Protein AF-A0A1B6IM74-F1 (afdb_monomer_lite)

pLDDT: mean 84.09, std 13.66, range [43.88, 95.12]

Sequence (136 aa):
SSKEMDSFREQLNSRSTEYVEEILSPYFGGVMQFVKEGESLVEKGQGDQLKKQESKSLALVQSFSSTWKKSLETLQEEVLKSFPSLVTGSTLLQLALTQLVQYYNRFSKLLTPNAKAQLTNIHHIMVEIKKYKTNF

Structure (mmCIF, N/CA/C/O backbone):
data_AF-A0A1B6IM74-F1
#
_entry.id   AF-A0A1B6IM74-F1
#
loop_
_atom_site.group_PDB
_atom_site.id
_atom_site.type_symbol
_atom_site.label_atom_id
_atom_site.label_alt_id
_atom_site.label_comp_id
_atom_site.label_asym_id
_atom_site.label_entity_id
_atom_site.label_seq_id
_atom_site.pdbx_PDB_ins_code
_atom_site.Cartn_x
_atom_site.Cartn_y
_atom_site.Cartn_z
_atom_site.occupancy
_atom_site.B_iso_or_equiv
_atom_site.auth_seq_id
_atom_site.auth_comp_id
_atom_site.auth_asym_id
_atom_site.auth_atom_id
_atom_site.pdbx_PDB_model_num
ATOM 1 N N . SER A 1 1 ? 10.186 28.676 -23.977 1.00 44.28 1 SER A N 1
ATOM 2 C CA . SER A 1 1 ? 9.954 27.221 -24.021 1.00 44.28 1 SER A CA 1
ATOM 3 C C . SER A 1 1 ? 9.760 26.542 -22.660 1.00 44.28 1 SER A C 1
ATOM 5 O O . SER A 1 1 ? 9.941 25.337 -22.597 1.0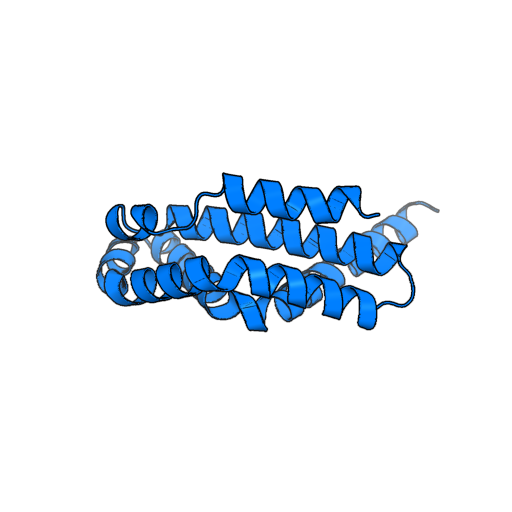0 44.28 1 SER A O 1
ATOM 7 N N . SER A 1 2 ? 9.350 27.238 -21.583 1.00 53.41 2 SER A N 1
ATOM 8 C CA . SER A 1 2 ? 9.176 26.590 -20.259 1.00 53.41 2 SER A CA 1
ATOM 9 C C . SER A 1 2 ? 7.722 26.205 -19.943 1.00 53.41 2 SER A C 1
ATOM 11 O O . SER A 1 2 ? 7.477 25.086 -19.522 1.00 53.41 2 SER A O 1
ATOM 13 N N . LYS A 1 3 ? 6.735 27.057 -20.264 1.00 51.06 3 LYS A N 1
ATOM 14 C CA . LYS A 1 3 ? 5.315 26.809 -19.926 1.00 51.06 3 LYS A CA 1
ATOM 15 C C . LYS A 1 3 ? 4.696 25.582 -20.607 1.00 51.06 3 LYS A C 1
ATOM 17 O O . LYS A 1 3 ? 3.918 24.875 -19.982 1.00 51.06 3 LYS A O 1
ATOM 22 N N . GLU A 1 4 ? 5.041 25.314 -21.866 1.00 46.69 4 GLU A N 1
ATOM 23 C CA . GLU A 1 4 ? 4.550 24.118 -22.567 1.00 46.69 4 GLU A CA 1
ATOM 24 C C . GLU A 1 4 ? 5.170 22.840 -22.003 1.00 46.69 4 GLU A C 1
ATOM 26 O O . GLU A 1 4 ? 4.486 21.830 -21.900 1.00 46.69 4 GLU A O 1
ATOM 31 N N . MET A 1 5 ? 6.434 22.895 -21.572 1.00 47.38 5 MET A N 1
ATOM 32 C CA . MET A 1 5 ? 7.131 21.756 -20.980 1.00 47.38 5 MET A CA 1
ATOM 33 C C . MET A 1 5 ? 6.621 21.459 -19.565 1.00 47.38 5 MET A C 1
ATOM 35 O O . MET A 1 5 ? 6.460 20.293 -19.221 1.00 47.38 5 MET A O 1
ATOM 39 N N . ASP A 1 6 ? 6.295 22.484 -18.776 1.00 51.03 6 ASP A N 1
ATOM 40 C CA . ASP A 1 6 ? 5.657 22.326 -17.463 1.00 51.03 6 ASP A CA 1
ATOM 41 C C . ASP A 1 6 ? 4.221 21.795 -17.589 1.00 51.03 6 ASP A C 1
ATOM 43 O O . ASP A 1 6 ? 3.878 20.824 -16.921 1.00 51.03 6 ASP A O 1
ATOM 47 N N . SER A 1 7 ? 3.428 22.306 -18.540 1.00 50.31 7 SER A N 1
ATOM 48 C CA . SER A 1 7 ? 2.096 21.758 -18.841 1.00 50.31 7 SER A CA 1
ATOM 49 C C . SER A 1 7 ? 2.161 20.310 -19.339 1.00 50.31 7 SER A C 1
ATOM 51 O O . SER A 1 7 ? 1.293 19.510 -18.993 1.00 50.31 7 SER A O 1
ATOM 53 N N . PHE A 1 8 ? 3.173 19.947 -20.137 1.00 50.53 8 PHE A N 1
ATOM 54 C CA . PHE A 1 8 ? 3.389 18.562 -20.565 1.00 50.53 8 PHE A CA 1
ATOM 55 C C . PHE A 1 8 ? 3.763 17.676 -19.379 1.00 50.53 8 PHE A C 1
ATOM 57 O O . PHE A 1 8 ? 3.260 16.565 -19.259 1.00 50.53 8 PHE A O 1
ATOM 64 N N . ARG A 1 9 ? 4.618 18.164 -18.473 1.00 52.09 9 ARG A N 1
ATOM 65 C CA . ARG A 1 9 ? 5.021 17.442 -17.258 1.00 52.09 9 ARG A CA 1
ATOM 66 C C . ARG A 1 9 ? 3.860 17.268 -16.287 1.00 52.09 9 ARG A C 1
ATOM 68 O O . ARG A 1 9 ? 3.735 16.194 -15.716 1.00 52.09 9 ARG A O 1
ATOM 75 N N . GLU A 1 10 ? 2.998 18.267 -16.129 1.00 56.81 10 GLU A N 1
ATOM 76 C CA . GLU A 1 10 ? 1.784 18.171 -15.311 1.00 56.81 10 GLU A CA 1
ATOM 77 C C . GLU A 1 10 ? 0.755 17.216 -15.920 1.00 56.81 10 GLU A C 1
ATOM 79 O O . GLU A 1 10 ? 0.229 16.360 -15.212 1.00 56.81 10 GLU A O 1
ATOM 84 N N . GLN A 1 11 ? 0.518 17.279 -17.234 1.00 54.84 11 GLN A N 1
ATOM 85 C CA . GLN A 1 11 ? -0.374 16.334 -17.916 1.00 54.84 11 GLN A CA 1
ATOM 86 C C . GLN A 1 11 ? 0.172 14.901 -17.879 1.00 54.84 11 GLN A C 1
ATOM 88 O O . GLN A 1 11 ? -0.590 13.957 -17.659 1.00 54.84 11 GLN A O 1
ATOM 93 N N . LEU A 1 12 ? 1.488 14.730 -18.035 1.00 57.09 12 LEU A N 1
ATOM 94 C CA . LEU A 1 12 ? 2.155 13.442 -17.866 1.00 57.09 12 LEU A CA 1
ATOM 95 C C . LEU A 1 12 ? 2.077 12.963 -16.414 1.00 57.09 12 LEU A C 1
ATOM 97 O O . LEU A 1 12 ? 1.786 11.792 -16.207 1.00 57.09 12 LEU A O 1
ATOM 101 N N . ASN A 1 13 ? 2.257 13.828 -15.413 1.00 57.91 13 ASN A N 1
ATOM 102 C CA . ASN A 1 13 ? 2.136 13.468 -13.994 1.00 57.91 13 ASN A CA 1
ATOM 103 C C . ASN A 1 13 ? 0.704 13.095 -13.598 1.00 57.91 13 ASN A C 1
ATOM 105 O O . ASN A 1 13 ? 0.509 12.135 -12.854 1.00 57.91 13 ASN A O 1
ATOM 109 N N . SER A 1 14 ? -0.299 13.817 -14.102 1.00 59.16 14 SER A N 1
ATOM 110 C CA . SER A 1 14 ? -1.708 13.519 -13.833 1.00 59.16 14 SER A CA 1
ATOM 111 C C . SER A 1 14 ? -2.103 12.174 -14.442 1.00 59.16 14 SER A C 1
ATOM 113 O O . SER A 1 14 ? -2.641 11.331 -13.728 1.00 59.16 14 SER A O 1
ATOM 115 N N . ARG A 1 15 ? -1.745 11.920 -15.711 1.00 61.28 15 ARG A N 1
ATOM 116 C CA . ARG A 1 15 ? -1.947 10.602 -16.341 1.00 61.28 15 ARG A CA 1
ATOM 117 C C . ARG A 1 15 ? -1.132 9.502 -15.664 1.00 61.28 15 ARG A C 1
ATOM 119 O O . ARG A 1 15 ? -1.611 8.383 -15.533 1.00 61.28 15 ARG A O 1
ATOM 126 N N . SER A 1 16 ? 0.082 9.815 -15.211 1.00 69.12 16 SER A N 1
ATOM 127 C CA . SER A 1 16 ? 0.927 8.857 -14.490 1.00 69.12 16 SER A CA 1
ATOM 128 C C . SER A 1 16 ? 0.326 8.492 -13.140 1.00 69.12 16 SER A C 1
ATOM 130 O O . SER A 1 16 ? 0.443 7.346 -12.742 1.00 69.12 16 SER A O 1
ATOM 132 N N . THR A 1 17 ? -0.344 9.417 -12.449 1.00 72.94 17 THR A N 1
ATOM 133 C CA . THR A 1 17 ? -0.994 9.131 -11.160 1.00 72.94 17 THR A CA 1
ATOM 134 C C . THR A 1 17 ? -2.174 8.175 -11.321 1.00 72.94 17 THR A C 1
ATOM 136 O O . THR A 1 17 ? -2.245 7.186 -10.597 1.00 72.94 17 THR A O 1
ATOM 139 N N . GLU A 1 18 ? -3.061 8.418 -12.291 1.00 80.12 18 GLU A N 1
ATOM 140 C CA . GLU A 1 18 ? -4.166 7.493 -12.596 1.00 80.12 18 GLU A CA 1
ATOM 141 C C . GLU A 1 18 ? -3.643 6.121 -13.018 1.00 80.12 18 GLU A C 1
ATOM 143 O O . GLU A 1 18 ? -4.065 5.104 -12.472 1.00 80.12 18 GLU A O 1
ATOM 148 N N . TYR A 1 19 ? -2.657 6.088 -13.918 1.00 82.44 19 TYR A N 1
ATOM 149 C CA . TYR A 1 19 ? -2.044 4.835 -14.345 1.00 82.44 19 TYR A CA 1
ATOM 150 C C . TYR A 1 19 ? -1.362 4.102 -13.183 1.00 82.44 19 TYR A C 1
ATOM 152 O O . TYR A 1 19 ? -1.432 2.881 -13.086 1.00 82.44 19 TYR A O 1
ATOM 160 N N . VAL A 1 20 ? -0.712 4.833 -12.275 1.00 85.88 20 VAL A N 1
ATOM 161 C CA . VAL A 1 20 ? -0.104 4.269 -11.067 1.00 85.88 20 VAL A CA 1
ATOM 162 C C . VAL A 1 20 ? -1.161 3.638 -10.161 1.00 85.88 20 VAL A C 1
ATOM 164 O O . VAL A 1 20 ? -0.930 2.551 -9.632 1.00 85.88 20 VAL A O 1
ATOM 167 N N . GLU A 1 21 ? -2.319 4.274 -9.979 1.00 86.81 21 GLU A N 1
ATOM 168 C CA . GLU A 1 21 ? -3.414 3.645 -9.237 1.00 86.81 21 GLU A CA 1
ATOM 169 C C . GLU A 1 21 ? -3.921 2.383 -9.940 1.00 86.81 21 GLU A C 1
ATOM 171 O O . GLU A 1 21 ? -4.114 1.365 -9.276 1.00 86.81 21 GLU A O 1
ATOM 176 N N . GLU A 1 22 ? -4.068 2.420 -11.265 1.00 88.56 22 GLU A N 1
ATOM 177 C CA . GLU A 1 22 ? -4.504 1.275 -12.071 1.00 88.56 22 GLU A CA 1
ATOM 178 C C . GLU A 1 22 ? -3.551 0.081 -11.940 1.00 88.56 22 GLU A C 1
ATOM 180 O O . GLU A 1 22 ? -4.008 -1.032 -11.698 1.00 88.56 22 GLU A O 1
ATOM 185 N N . ILE A 1 23 ? -2.230 0.284 -12.015 1.00 88.56 23 ILE A N 1
ATOM 186 C CA . ILE A 1 23 ? -1.261 -0.822 -11.883 1.00 88.56 23 ILE A CA 1
ATOM 187 C C . ILE A 1 23 ? -1.116 -1.329 -10.448 1.00 88.56 23 ILE A C 1
ATOM 189 O O . ILE A 1 23 ? -0.750 -2.485 -10.244 1.00 88.56 23 ILE A O 1
ATOM 193 N N . LEU A 1 24 ? -1.390 -0.495 -9.440 1.00 90.56 24 LEU A N 1
ATOM 194 C CA . LEU A 1 24 ? -1.358 -0.911 -8.036 1.00 90.56 24 LEU A CA 1
ATOM 195 C C . LEU A 1 24 ? -2.645 -1.631 -7.620 1.00 90.56 24 LEU A C 1
ATOM 197 O O . LEU A 1 24 ? -2.590 -2.505 -6.754 1.00 90.56 24 LEU A O 1
ATOM 201 N N . SER A 1 25 ? -3.785 -1.298 -8.226 1.00 91.94 25 SER A N 1
ATOM 202 C CA . SER A 1 25 ? -5.110 -1.811 -7.860 1.00 91.94 25 SER A CA 1
ATOM 203 C C . SER A 1 25 ? -5.221 -3.351 -7.856 1.00 91.94 25 SER A C 1
ATOM 205 O O . SER A 1 25 ? -5.702 -3.891 -6.856 1.00 91.94 25 SER A O 1
ATOM 207 N N . PRO A 1 26 ? -4.701 -4.104 -8.851 1.00 91.00 26 PRO A N 1
ATOM 208 C CA . PRO A 1 26 ? -4.744 -5.570 -8.848 1.00 91.00 26 PRO A CA 1
ATOM 209 C C . PRO A 1 26 ? -4.070 -6.214 -7.631 1.00 91.00 26 PRO A C 1
ATOM 211 O O . PRO A 1 26 ? -4.458 -7.300 -7.207 1.00 91.00 26 PRO A O 1
ATOM 214 N N . TYR A 1 27 ? -3.064 -5.546 -7.065 1.00 91.50 27 TYR A N 1
ATOM 215 C CA . TYR A 1 27 ? -2.236 -6.081 -5.986 1.00 91.50 27 TYR A CA 1
ATOM 216 C C . TYR A 1 27 ? -2.597 -5.513 -4.613 1.00 91.50 27 TYR A C 1
ATOM 218 O O . TYR A 1 27 ? -2.538 -6.209 -3.601 1.00 91.50 27 TYR A O 1
ATOM 226 N N . PHE A 1 28 ? -2.942 -4.227 -4.571 1.00 93.56 28 PHE A N 1
ATOM 227 C CA . PHE A 1 28 ? -3.102 -3.445 -3.348 1.00 93.56 28 PHE A CA 1
ATOM 228 C C . PHE A 1 28 ? -4.465 -2.751 -3.265 1.00 93.56 28 PHE A C 1
ATOM 230 O O . PHE A 1 28 ? -4.700 -2.001 -2.319 1.00 93.56 28 PHE A O 1
ATOM 237 N N . GLY A 1 29 ? -5.386 -3.018 -4.195 1.00 92.94 29 GLY A N 1
ATOM 238 C CA . GLY A 1 29 ? -6.694 -2.364 -4.276 1.00 92.94 29 GLY A CA 1
ATOM 239 C C . GLY A 1 29 ? -7.502 -2.459 -2.984 1.00 92.94 29 GLY A C 1
ATOM 240 O O . GLY A 1 29 ? -8.063 -1.462 -2.540 1.00 92.94 29 GLY A O 1
ATOM 241 N N . GLY A 1 30 ? -7.469 -3.606 -2.295 1.00 93.06 30 GLY A N 1
ATOM 242 C CA . GLY A 1 30 ? -8.122 -3.756 -0.989 1.00 93.06 30 GLY A CA 1
ATOM 243 C C . GLY A 1 30 ? -7.550 -2.828 0.092 1.00 93.06 30 GLY A C 1
ATOM 244 O O . GLY A 1 30 ? -8.302 -2.245 0.873 1.00 93.06 30 GLY A O 1
ATOM 245 N N . VAL A 1 31 ? -6.226 -2.636 0.107 1.00 94.00 31 VAL A N 1
ATOM 246 C CA . VAL A 1 31 ? -5.547 -1.697 1.017 1.00 94.00 31 VAL A CA 1
ATOM 247 C C . VAL A 1 31 ? -5.872 -0.255 0.633 1.00 94.00 31 VAL A C 1
ATOM 249 O O . VAL A 1 31 ? -6.231 0.539 1.498 1.00 94.00 31 VAL A O 1
ATOM 252 N N . MET A 1 32 ? -5.799 0.081 -0.656 1.00 93.88 32 MET A N 1
ATOM 253 C CA . MET A 1 32 ? -6.119 1.418 -1.166 1.00 93.88 32 MET A CA 1
ATOM 254 C C . MET A 1 32 ? -7.563 1.808 -0.842 1.00 93.88 32 MET A C 1
ATOM 256 O O . MET A 1 32 ? -7.808 2.905 -0.343 1.00 93.88 32 MET A O 1
ATOM 260 N N . GLN A 1 33 ? -8.515 0.901 -1.065 1.00 93.81 33 GLN A N 1
ATOM 261 C CA . GLN A 1 33 ? -9.922 1.113 -0.749 1.00 93.81 33 GLN A CA 1
ATOM 262 C C . GLN A 1 33 ? -10.136 1.295 0.755 1.00 93.81 33 GLN A C 1
ATOM 264 O O . GLN A 1 33 ? -10.808 2.241 1.155 1.00 93.81 33 GLN A O 1
ATOM 269 N N . PHE A 1 34 ? -9.526 0.452 1.595 1.00 94.31 34 PHE A N 1
ATOM 270 C CA . PHE A 1 34 ? -9.611 0.615 3.047 1.00 94.31 34 PHE A CA 1
ATOM 271 C C . PHE A 1 34 ? -9.046 1.961 3.508 1.00 94.31 34 PHE A C 1
ATOM 273 O O . PHE A 1 34 ? -9.625 2.596 4.384 1.00 94.31 34 PHE A O 1
ATOM 280 N N . VAL A 1 35 ? -7.941 2.423 2.915 1.00 94.44 35 VAL A N 1
ATOM 281 C CA . VAL A 1 35 ? -7.384 3.749 3.209 1.00 94.44 35 VAL A CA 1
ATOM 282 C C . VAL A 1 35 ? -8.373 4.848 2.835 1.00 94.44 35 VAL A C 1
ATOM 284 O O . VAL A 1 35 ? -8.697 5.667 3.687 1.00 94.44 35 VAL A O 1
ATOM 287 N N . LYS A 1 36 ? -8.900 4.837 1.605 1.00 92.94 36 LYS A N 1
ATOM 288 C CA . LYS A 1 36 ? -9.864 5.843 1.126 1.00 92.94 36 LYS A CA 1
ATOM 289 C C . LYS A 1 36 ? -11.129 5.878 2.003 1.00 92.94 36 LYS A C 1
ATOM 291 O O . LYS A 1 36 ? -11.563 6.948 2.428 1.00 92.94 36 LYS A O 1
ATOM 296 N N . GLU A 1 37 ? -11.693 4.712 2.321 1.00 92.56 37 GLU A N 1
ATOM 297 C CA . GLU A 1 37 ? -12.848 4.578 3.221 1.00 92.56 37 GLU A CA 1
ATOM 298 C C . GLU A 1 37 ? -12.518 5.068 4.636 1.00 92.56 37 GLU A C 1
ATOM 300 O O . GLU A 1 37 ? -13.280 5.832 5.230 1.00 92.56 37 GLU A O 1
ATOM 305 N N . GLY A 1 38 ? -11.372 4.651 5.171 1.00 91.88 38 GLY A N 1
ATOM 306 C CA . GLY A 1 38 ? -10.964 4.965 6.529 1.00 91.88 38 GLY A CA 1
ATOM 307 C C . GLY A 1 38 ? -10.659 6.441 6.742 1.00 91.88 38 GLY A C 1
ATOM 308 O O . GLY A 1 38 ? -11.085 7.009 7.744 1.00 91.88 38 GLY A O 1
ATOM 309 N N . GLU A 1 39 ? -9.998 7.090 5.787 1.00 92.56 39 GLU A N 1
ATOM 310 C CA . GLU A 1 39 ? -9.774 8.535 5.829 1.00 92.56 39 GLU A CA 1
ATOM 311 C C . GLU A 1 39 ? -11.083 9.311 5.730 1.00 92.56 39 GLU A C 1
ATOM 313 O O . GLU A 1 39 ? -11.283 10.242 6.505 1.00 92.56 39 GLU A O 1
ATOM 318 N N . SER A 1 40 ? -12.016 8.883 4.871 1.00 93.50 40 SER A N 1
ATOM 319 C CA . SER A 1 40 ? -13.345 9.501 4.800 1.00 93.50 40 SER A CA 1
ATOM 320 C C . SER A 1 40 ? -14.106 9.381 6.125 1.00 93.50 40 SER A C 1
ATOM 322 O O . SER A 1 40 ? -14.768 10.327 6.548 1.00 93.50 40 SER A O 1
ATOM 324 N N . LEU A 1 41 ? -14.010 8.236 6.809 1.00 90.81 41 LEU A N 1
ATOM 325 C CA . LEU A 1 41 ? -14.620 8.045 8.127 1.00 90.81 41 LEU A CA 1
ATOM 326 C C . LEU A 1 41 ? -13.974 8.941 9.188 1.00 90.81 41 LEU A C 1
ATOM 328 O O . LEU A 1 41 ? -14.690 9.533 9.993 1.00 90.81 41 LEU A O 1
ATOM 332 N N . VAL A 1 42 ? -12.645 9.065 9.189 1.00 90.31 42 VAL A N 1
ATOM 333 C CA . VAL A 1 42 ? -11.920 9.945 10.119 1.00 90.31 42 VAL A CA 1
ATOM 334 C C . VAL A 1 42 ? -12.281 11.410 9.880 1.00 90.31 42 VAL A C 1
ATOM 336 O O . VAL A 1 42 ? -12.581 12.117 10.839 1.00 90.31 42 VAL A O 1
ATOM 339 N N . GLU A 1 43 ? -12.331 11.850 8.623 1.00 91.75 43 GLU A N 1
ATOM 340 C CA . GLU A 1 43 ? -12.712 13.215 8.241 1.00 91.75 43 GLU A CA 1
ATOM 341 C C . GLU A 1 43 ? -14.144 13.560 8.680 1.00 91.75 43 GLU A C 1
ATOM 343 O O . GLU A 1 43 ? -14.410 14.663 9.152 1.00 91.75 43 GLU A O 1
ATOM 348 N N . LYS A 1 44 ? -15.058 12.585 8.626 1.00 91.94 44 LYS A N 1
ATOM 349 C CA . LYS A 1 44 ? -16.447 12.716 9.102 1.00 91.94 44 LYS A CA 1
ATOM 350 C C . LYS A 1 44 ? -16.599 12.605 10.626 1.00 91.94 44 LYS A C 1
ATOM 352 O O . LYS A 1 44 ? -17.727 12.585 11.117 1.00 91.94 44 LYS A O 1
ATOM 357 N N . GLY A 1 45 ? -15.506 12.470 11.382 1.00 88.75 45 GLY A N 1
ATOM 358 C CA . GLY A 1 45 ? -15.539 12.265 12.835 1.00 88.75 45 GLY A CA 1
ATOM 359 C C . GLY A 1 45 ? -16.059 10.886 13.264 1.00 88.75 45 GLY A C 1
ATOM 360 O O . GLY A 1 45 ? -16.396 10.681 14.425 1.00 88.75 45 GLY A O 1
ATOM 361 N N . GLN A 1 46 ? -16.124 9.921 12.344 1.00 89.31 46 GLN A N 1
ATOM 362 C CA . GLN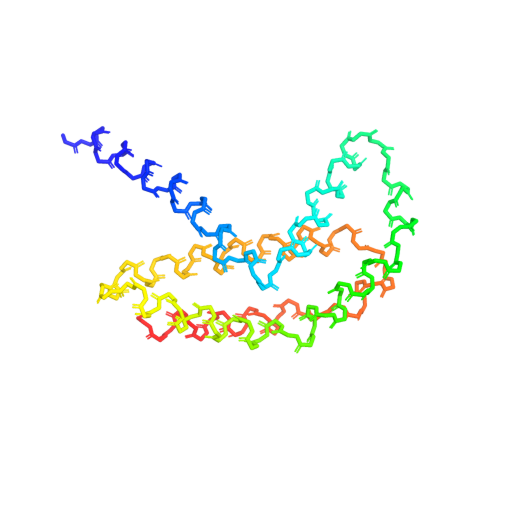 A 1 46 ? -16.643 8.564 12.551 1.00 89.31 46 GLN A CA 1
ATOM 363 C C . GLN A 1 46 ? -15.523 7.525 12.721 1.00 89.31 46 GLN A C 1
ATOM 365 O O . GLN A 1 46 ? -15.700 6.352 12.391 1.00 89.31 46 GLN A O 1
ATOM 370 N N . GLY A 1 47 ? -14.366 7.929 13.255 1.00 82.31 47 GLY A N 1
ATOM 371 C CA . GLY A 1 47 ? -13.193 7.061 13.416 1.00 82.31 47 GLY A CA 1
ATOM 372 C C . GLY A 1 47 ? -13.457 5.775 14.212 1.00 82.31 47 GLY A C 1
ATOM 373 O O . GLY A 1 47 ? -12.839 4.751 13.936 1.00 82.31 47 GLY A O 1
ATOM 374 N N . ASP A 1 48 ? -14.428 5.756 15.132 1.00 85.31 48 ASP A N 1
ATOM 375 C CA . ASP A 1 48 ? -14.815 4.536 15.859 1.00 85.31 48 ASP A CA 1
ATOM 376 C C . ASP A 1 48 ? -15.385 3.427 14.958 1.00 85.31 48 ASP A C 1
ATOM 378 O O . ASP A 1 48 ? -15.332 2.250 15.319 1.00 85.31 48 ASP A O 1
ATOM 382 N N . GLN A 1 49 ? -15.874 3.759 13.757 1.00 86.12 49 GLN A N 1
ATOM 383 C CA . GLN A 1 49 ? -16.284 2.764 12.759 1.00 86.12 49 GLN A CA 1
ATOM 384 C C . GLN A 1 49 ? -15.095 1.924 12.267 1.00 86.12 49 GLN A C 1
ATOM 386 O O . GLN A 1 49 ? -15.284 0.753 11.943 1.00 86.12 49 GLN A O 1
ATOM 391 N N . LEU A 1 50 ? -13.864 2.456 12.286 1.00 84.69 50 LEU A N 1
ATOM 392 C CA . LEU A 1 50 ? -12.661 1.688 11.938 1.00 84.69 50 LEU A CA 1
ATOM 393 C C . LEU A 1 50 ? -12.442 0.508 12.888 1.00 84.69 50 LEU A C 1
ATOM 395 O O . LEU A 1 50 ? -12.040 -0.567 12.449 1.00 84.69 50 LEU A O 1
ATOM 399 N N . LYS A 1 51 ? -12.776 0.673 14.176 1.00 82.69 51 LYS A N 1
ATOM 400 C CA . LYS A 1 51 ? -12.700 -0.412 15.169 1.00 82.69 51 LYS A CA 1
ATOM 401 C C . LYS A 1 51 ? -13.691 -1.529 14.844 1.00 82.69 51 LYS A C 1
ATOM 403 O O . LYS A 1 51 ? -13.370 -2.700 14.996 1.00 82.69 51 LYS A O 1
ATOM 408 N N . LYS A 1 52 ? -14.877 -1.186 14.328 1.00 86.12 52 LYS A N 1
ATOM 409 C CA . LYS A 1 52 ? -15.876 -2.176 13.885 1.00 86.12 52 LYS A CA 1
ATOM 410 C C . LYS A 1 52 ? -15.431 -2.948 12.640 1.00 86.12 52 LYS A C 1
ATOM 412 O O . LYS A 1 52 ? -15.935 -4.036 12.388 1.00 86.12 52 LYS A O 1
ATOM 417 N N . GLN A 1 53 ? -14.481 -2.405 11.881 1.00 87.25 53 GLN A N 1
ATOM 418 C CA . GLN A 1 53 ? -13.883 -3.056 10.717 1.00 87.25 53 GLN A CA 1
ATOM 419 C C . GLN A 1 53 ? -12.599 -3.832 11.053 1.00 87.25 53 GLN A C 1
ATOM 421 O O . GLN A 1 53 ? -11.850 -4.184 10.143 1.00 87.25 53 GLN A O 1
ATOM 426 N N . GLU A 1 54 ? -12.328 -4.133 12.327 1.00 87.19 54 GLU A N 1
ATOM 427 C CA . GLU A 1 54 ? -11.092 -4.809 12.741 1.00 87.19 54 GLU A CA 1
ATOM 428 C C . GLU A 1 54 ? -10.872 -6.158 12.039 1.00 87.19 54 GLU A C 1
ATOM 430 O O . GLU A 1 54 ? -9.771 -6.437 11.574 1.00 87.19 54 GLU A O 1
ATOM 435 N N . SER A 1 55 ? -11.910 -6.976 11.859 1.00 90.69 55 SER A N 1
ATOM 436 C CA . SER A 1 55 ? -11.772 -8.241 11.123 1.00 90.69 55 SER A CA 1
ATOM 437 C C . SER A 1 55 ? -11.376 -8.024 9.654 1.00 90.69 55 SER A C 1
ATOM 439 O O . SER A 1 55 ? -10.543 -8.760 9.126 1.00 90.69 55 SER A O 1
ATOM 441 N N . LYS A 1 56 ? -11.926 -6.985 9.003 1.00 91.00 56 LYS A N 1
ATOM 442 C CA . LYS A 1 56 ? -11.576 -6.599 7.623 1.00 91.00 56 LYS A CA 1
ATOM 443 C C . LYS A 1 56 ? -10.129 -6.110 7.559 1.00 91.00 56 LYS A C 1
ATOM 445 O O . LYS A 1 56 ? -9.384 -6.520 6.672 1.00 91.00 56 LYS A O 1
ATOM 450 N N . SER A 1 57 ? -9.722 -5.262 8.502 1.00 92.06 57 SER A N 1
ATOM 451 C CA . SER A 1 57 ? -8.370 -4.709 8.536 1.00 92.06 57 SER A CA 1
ATOM 452 C C . SER A 1 57 ? -7.318 -5.787 8.817 1.00 92.06 57 SER A C 1
ATOM 454 O O . SER A 1 57 ? -6.296 -5.818 8.138 1.00 92.06 57 SER A O 1
ATOM 456 N N . L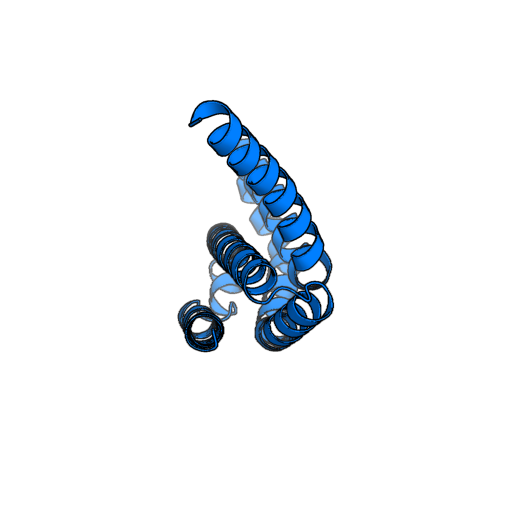EU A 1 58 ? -7.599 -6.736 9.715 1.00 93.62 58 LEU A N 1
ATOM 457 C CA . LEU A 1 58 ? -6.745 -7.898 9.978 1.00 93.62 58 LEU A CA 1
ATOM 458 C C . LEU A 1 58 ? -6.580 -8.795 8.748 1.00 93.62 58 LEU A C 1
ATOM 460 O O . LEU A 1 58 ? -5.456 -9.167 8.417 1.00 93.62 58 LEU A O 1
ATOM 464 N N . ALA A 1 59 ? -7.669 -9.107 8.039 1.00 93.81 59 ALA A N 1
ATOM 465 C CA . ALA A 1 59 ? -7.601 -9.897 6.810 1.00 93.81 59 ALA A CA 1
ATOM 466 C C . ALA A 1 59 ? -6.753 -9.201 5.731 1.00 93.81 59 ALA A C 1
ATOM 468 O O . ALA A 1 59 ? -5.913 -9.836 5.092 1.00 93.81 59 ALA A O 1
ATOM 469 N N . LEU A 1 60 ? -6.912 -7.881 5.574 1.00 95.06 60 LEU A N 1
ATOM 470 C CA . LEU A 1 60 ? -6.097 -7.082 4.655 1.00 95.06 60 LEU A CA 1
ATOM 471 C C . LEU A 1 60 ? -4.625 -7.055 5.065 1.00 95.06 60 LEU A C 1
ATOM 473 O O . LEU A 1 60 ? -3.760 -7.195 4.207 1.00 95.06 60 LEU A O 1
ATOM 477 N N . VAL A 1 61 ? -4.329 -6.916 6.359 1.00 95.12 61 VAL A N 1
ATOM 478 C CA . VAL A 1 61 ? -2.958 -6.968 6.881 1.00 95.12 61 VAL A CA 1
ATOM 479 C C . VAL A 1 61 ? -2.311 -8.321 6.595 1.00 95.12 61 VAL A C 1
ATOM 481 O O . VAL A 1 61 ? -1.191 -8.359 6.096 1.00 95.12 61 VAL A O 1
ATOM 484 N N . GLN A 1 62 ? -3.009 -9.422 6.868 1.00 94.50 62 GLN A N 1
ATOM 485 C CA . GLN A 1 62 ? -2.523 -10.781 6.615 1.00 94.50 62 GLN A CA 1
ATOM 486 C C . GLN A 1 62 ? -2.268 -11.021 5.119 1.00 94.50 62 GLN A C 1
ATOM 488 O O . GLN A 1 62 ? -1.201 -11.502 4.725 1.00 94.50 62 GLN A O 1
ATOM 493 N N . SER A 1 63 ? -3.215 -10.616 4.268 1.00 94.12 63 SER A N 1
ATOM 494 C CA . SER A 1 63 ? -3.068 -10.696 2.813 1.00 94.12 63 SER A CA 1
ATOM 495 C C . SER A 1 63 ? -1.898 -9.845 2.321 1.00 94.12 63 SER A C 1
ATOM 497 O O . SER A 1 63 ? -1.074 -10.317 1.541 1.00 94.12 63 SER A O 1
ATOM 499 N N . PHE A 1 64 ? -1.778 -8.604 2.796 1.00 94.75 64 PHE A N 1
ATOM 500 C CA . PHE A 1 64 ? -0.676 -7.721 2.433 1.00 94.75 64 PHE A CA 1
ATOM 501 C C . PHE A 1 64 ? 0.663 -8.323 2.865 1.00 94.75 64 PHE A C 1
ATOM 503 O O . PHE A 1 64 ? 1.557 -8.479 2.040 1.00 94.75 64 PHE A O 1
ATOM 510 N N . SER A 1 65 ? 0.790 -8.733 4.129 1.00 93.06 65 SER A N 1
ATOM 511 C CA . SER A 1 65 ? 2.035 -9.264 4.689 1.00 93.06 65 SER A CA 1
ATOM 512 C C . SER A 1 65 ? 2.525 -10.543 4.005 1.00 93.06 65 SER A C 1
ATOM 514 O O . SER A 1 65 ? 3.732 -10.768 3.940 1.00 93.06 65 SER A O 1
ATOM 516 N N . SER A 1 66 ? 1.621 -11.355 3.456 1.00 93.88 66 SER A N 1
ATOM 517 C CA . SER A 1 66 ? 1.974 -12.583 2.734 1.00 93.88 66 SER A CA 1
ATOM 518 C C . SER A 1 66 ? 2.285 -12.367 1.249 1.00 93.88 66 SER A C 1
ATOM 520 O O . SER A 1 66 ? 3.048 -13.142 0.675 1.00 93.88 66 SER A O 1
ATOM 522 N N . THR A 1 67 ? 1.733 -11.325 0.618 1.00 93.81 67 THR A N 1
ATOM 523 C CA . THR A 1 67 ? 1.794 -11.160 -0.848 1.00 93.81 67 THR A CA 1
ATOM 524 C C . THR A 1 67 ? 2.613 -9.965 -1.326 1.00 93.81 67 THR A C 1
ATOM 526 O O . THR A 1 67 ? 3.048 -9.979 -2.475 1.00 93.81 67 THR A O 1
ATOM 529 N N . TRP A 1 68 ? 2.892 -8.967 -0.473 1.00 94.12 68 TRP A N 1
ATOM 530 C CA . TRP A 1 68 ? 3.488 -7.685 -0.882 1.00 94.12 68 TRP A CA 1
ATOM 531 C C . TRP A 1 68 ? 4.754 -7.838 -1.732 1.00 94.12 68 TRP A C 1
ATOM 533 O O . TRP A 1 68 ? 4.904 -7.136 -2.727 1.00 94.12 68 TRP A O 1
ATOM 543 N N . LYS A 1 69 ? 5.648 -8.768 -1.373 1.00 92.69 69 LYS A N 1
ATOM 544 C CA . LYS A 1 69 ? 6.916 -8.964 -2.084 1.00 92.69 69 LYS A CA 1
ATOM 545 C C . LYS A 1 69 ? 6.691 -9.513 -3.492 1.00 92.69 69 LYS A C 1
ATOM 547 O O . LYS A 1 69 ? 7.176 -8.931 -4.454 1.00 92.69 69 LYS A O 1
ATOM 552 N N . LYS A 1 70 ? 5.889 -10.575 -3.612 1.00 93.75 70 LYS A N 1
ATOM 553 C CA . LYS A 1 70 ? 5.532 -11.170 -4.906 1.00 93.75 70 LYS A CA 1
ATOM 554 C C . LYS A 1 70 ? 4.786 -10.168 -5.790 1.00 93.75 70 LYS A C 1
ATOM 556 O O . LYS A 1 70 ? 5.033 -10.096 -6.991 1.00 93.75 70 LYS A O 1
ATOM 561 N N . SER A 1 71 ? 3.894 -9.380 -5.195 1.00 93.31 71 SER A N 1
ATOM 562 C CA . SER A 1 71 ? 3.184 -8.305 -5.886 1.00 93.31 71 SER A CA 1
ATOM 563 C C . SER A 1 71 ? 4.135 -7.235 -6.425 1.00 93.31 71 SER A C 1
ATOM 565 O O . SER A 1 71 ? 3.951 -6.785 -7.548 1.00 93.31 71 SER A O 1
ATOM 567 N N . LEU A 1 72 ? 5.173 -6.857 -5.668 1.00 91.75 72 LEU A N 1
ATOM 568 C CA . LEU A 1 72 ? 6.203 -5.920 -6.132 1.00 91.75 72 LEU A CA 1
ATOM 569 C C . LEU A 1 72 ? 7.035 -6.478 -7.291 1.00 91.75 72 LEU A C 1
ATOM 571 O O . LEU A 1 72 ? 7.269 -5.763 -8.262 1.00 91.75 72 LEU A O 1
ATOM 575 N N . GLU A 1 73 ? 7.452 -7.742 -7.204 1.00 91.75 73 GLU A N 1
ATOM 576 C CA . GLU A 1 73 ? 8.189 -8.425 -8.276 1.00 91.75 73 GLU A CA 1
ATOM 577 C C . GLU A 1 73 ? 7.347 -8.485 -9.560 1.00 91.75 73 GLU A C 1
ATOM 579 O O . GLU A 1 73 ? 7.800 -8.074 -10.626 1.00 91.75 73 GLU A O 1
ATOM 584 N N . THR A 1 74 ? 6.079 -8.890 -9.441 1.00 92.25 74 THR A N 1
ATOM 585 C CA . THR A 1 74 ? 5.156 -8.964 -10.586 1.00 92.25 74 THR A CA 1
ATOM 586 C C . THR A 1 74 ? 4.880 -7.574 -11.170 1.00 92.25 74 THR A C 1
ATOM 588 O O . THR A 1 74 ? 4.909 -7.398 -12.384 1.00 92.25 74 THR A O 1
ATOM 591 N N . LEU A 1 75 ? 4.678 -6.556 -10.324 1.00 90.81 75 LEU A N 1
ATOM 592 C CA . LEU A 1 75 ? 4.493 -5.169 -10.759 1.00 90.81 75 LEU A CA 1
ATOM 593 C C . LEU A 1 75 ? 5.693 -4.668 -11.573 1.00 90.81 75 LEU A C 1
ATOM 595 O O . LEU A 1 75 ? 5.506 -4.041 -12.615 1.00 90.81 75 LEU A O 1
ATOM 599 N N . GLN A 1 76 ? 6.918 -4.944 -11.118 1.00 88.25 76 GLN A N 1
ATOM 600 C CA . GLN A 1 76 ? 8.124 -4.587 -11.861 1.00 88.25 76 GLN A CA 1
ATOM 601 C C . GLN A 1 76 ? 8.135 -5.257 -13.237 1.00 88.25 76 GLN A C 1
ATOM 603 O O . GLN A 1 76 ? 8.363 -4.577 -14.237 1.00 88.25 76 GLN A O 1
ATOM 608 N N . GLU A 1 77 ? 7.896 -6.567 -13.301 1.00 89.38 77 GLU A N 1
ATOM 609 C CA . GLU A 1 77 ? 7.881 -7.303 -14.567 1.00 89.38 77 GLU A CA 1
ATOM 610 C C . GLU A 1 77 ? 6.844 -6.744 -15.545 1.00 89.38 77 GLU A C 1
ATOM 612 O O . GLU A 1 77 ? 7.158 -6.532 -16.715 1.00 89.38 77 GLU A O 1
ATOM 617 N N . GLU A 1 78 ? 5.629 -6.460 -15.078 1.00 88.31 78 GLU A N 1
ATOM 618 C CA . GLU A 1 78 ? 4.554 -5.920 -15.914 1.00 88.31 78 GLU A CA 1
ATOM 619 C C . GLU A 1 78 ? 4.879 -4.516 -16.436 1.00 88.31 78 GLU A C 1
ATOM 621 O O . GLU A 1 78 ? 4.649 -4.227 -17.613 1.00 88.31 78 GLU A O 1
ATOM 626 N N . VAL A 1 79 ? 5.482 -3.654 -15.609 1.00 85.50 79 VAL A N 1
ATOM 627 C CA . VAL A 1 79 ? 5.945 -2.332 -16.055 1.00 85.50 79 VAL A CA 1
ATOM 628 C C . VAL A 1 79 ? 7.064 -2.470 -17.092 1.00 85.50 79 VAL A C 1
ATOM 630 O O . VAL A 1 79 ? 7.040 -1.783 -18.110 1.00 85.50 79 VAL A O 1
ATOM 633 N N . LEU A 1 80 ? 8.017 -3.385 -16.908 1.00 82.69 80 LEU A N 1
ATOM 634 C CA . LEU A 1 80 ? 9.093 -3.586 -17.885 1.00 82.69 80 LEU A CA 1
ATOM 635 C C . LEU A 1 80 ? 8.605 -4.203 -19.202 1.00 82.69 80 LEU A C 1
ATOM 637 O O . LEU A 1 80 ? 9.129 -3.858 -20.258 1.00 82.69 80 LEU A O 1
ATOM 641 N N . LYS A 1 81 ? 7.583 -5.067 -19.169 1.00 84.75 81 LYS A N 1
ATOM 642 C CA . LYS A 1 81 ? 6.941 -5.604 -20.382 1.00 84.75 81 LYS A CA 1
ATOM 643 C C . LYS A 1 81 ? 6.120 -4.545 -21.118 1.00 84.75 81 LYS A C 1
ATOM 645 O O . LYS A 1 81 ? 6.116 -4.520 -22.345 1.00 84.75 81 LYS A O 1
ATOM 650 N N . SER A 1 82 ? 5.428 -3.681 -20.376 1.00 79.06 82 SER A N 1
ATOM 651 C CA . SER A 1 82 ? 4.516 -2.677 -20.941 1.00 79.06 82 SER A CA 1
ATOM 652 C C . SER A 1 82 ? 5.245 -1.473 -21.543 1.00 79.06 82 SER A C 1
ATOM 654 O O . SER A 1 82 ? 4.698 -0.799 -22.415 1.00 79.06 82 SER A O 1
ATOM 656 N N . PHE A 1 83 ? 6.482 -1.196 -21.110 1.00 78.06 83 PHE A N 1
ATOM 657 C CA . PHE A 1 83 ? 7.258 -0.037 -21.552 1.00 78.06 83 PHE A CA 1
ATOM 658 C C . PHE A 1 83 ? 8.609 -0.456 -22.160 1.00 78.06 83 PHE A C 1
ATOM 660 O O . PHE A 1 83 ? 9.571 -0.668 -21.426 1.00 78.06 83 PHE A O 1
ATOM 667 N N . PRO A 1 84 ? 8.735 -0.476 -23.503 1.00 68.19 84 PRO A N 1
ATOM 668 C CA . PRO A 1 84 ? 10.001 -0.763 -24.193 1.00 68.19 84 PRO A CA 1
ATOM 669 C C . PRO A 1 84 ? 11.111 0.253 -23.873 1.00 68.19 84 PRO A C 1
ATOM 671 O O . PRO A 1 84 ? 12.298 -0.051 -23.957 1.00 68.19 84 PRO A O 1
ATOM 674 N N . SER A 1 85 ? 10.720 1.481 -23.510 1.00 75.50 85 SER A N 1
ATOM 675 C CA . SER A 1 85 ? 11.622 2.517 -23.006 1.00 75.50 85 SER A CA 1
ATOM 676 C C . SER A 1 85 ? 11.910 2.283 -21.524 1.00 75.50 85 SER A C 1
ATOM 678 O O . SER A 1 85 ? 11.062 2.546 -20.667 1.00 75.50 85 SER A O 1
ATOM 680 N N . LEU A 1 86 ? 13.141 1.865 -21.222 1.00 72.56 86 LEU A N 1
ATOM 681 C CA . LEU A 1 86 ? 13.615 1.638 -19.852 1.00 72.56 86 LEU A CA 1
ATOM 682 C C . LEU A 1 86 ? 13.501 2.893 -18.972 1.00 72.56 86 LEU A C 1
ATOM 684 O O . LEU A 1 86 ? 13.178 2.793 -17.792 1.00 72.56 86 LEU A O 1
ATOM 688 N N . VAL A 1 87 ? 13.697 4.084 -19.547 1.00 75.25 87 VAL A N 1
ATOM 689 C CA . VAL A 1 87 ? 13.586 5.362 -18.822 1.00 75.25 87 VAL A CA 1
ATOM 690 C C . VAL A 1 87 ? 12.143 5.617 -18.382 1.00 75.25 87 VAL A C 1
ATOM 692 O O . VAL A 1 87 ? 11.893 6.016 -17.241 1.00 75.25 87 VAL A O 1
ATOM 695 N N . THR A 1 88 ? 11.183 5.357 -19.273 1.00 75.94 88 THR A N 1
ATOM 696 C CA . THR A 1 88 ? 9.754 5.545 -18.995 1.00 75.94 88 THR A CA 1
ATOM 697 C C . THR A 1 88 ? 9.258 4.505 -17.994 1.00 75.94 88 THR A C 1
ATOM 699 O O . THR A 1 88 ? 8.622 4.874 -17.008 1.00 75.94 88 THR A O 1
ATOM 702 N N . GLY A 1 89 ? 9.614 3.231 -18.194 1.00 80.88 89 GLY A N 1
ATOM 703 C CA . GLY A 1 89 ? 9.259 2.141 -17.283 1.00 80.88 89 GLY A CA 1
ATOM 704 C C . GLY A 1 89 ? 9.835 2.335 -15.878 1.00 80.88 89 GLY A C 1
ATOM 705 O O . GLY A 1 89 ? 9.105 2.230 -14.896 1.00 80.88 89 GLY A O 1
ATOM 706 N N . SER A 1 90 ? 11.114 2.711 -15.763 1.00 82.62 90 SER A N 1
ATOM 707 C CA . SER A 1 90 ? 11.744 2.983 -14.464 1.00 82.62 90 SER A CA 1
ATOM 708 C C . SER A 1 90 ? 11.086 4.166 -13.750 1.00 82.62 90 SER A C 1
ATOM 710 O O . SER A 1 90 ? 10.716 4.049 -12.583 1.00 82.62 90 SER A O 1
ATOM 712 N N . THR A 1 91 ? 10.836 5.278 -14.451 1.00 82.81 91 THR A N 1
ATOM 713 C CA . THR A 1 91 ? 10.153 6.448 -13.865 1.00 82.81 91 THR A CA 1
ATOM 714 C C . THR A 1 91 ? 8.774 6.074 -13.320 1.00 82.81 91 THR A C 1
ATOM 716 O O . THR A 1 91 ? 8.430 6.431 -12.194 1.00 82.81 91 THR A O 1
ATOM 719 N N . LEU A 1 92 ? 8.000 5.308 -14.088 1.00 83.38 92 LEU A N 1
ATOM 720 C CA . LEU A 1 92 ? 6.662 4.887 -13.693 1.00 83.38 92 LEU A CA 1
ATOM 721 C C . LEU A 1 92 ? 6.675 3.912 -12.517 1.00 83.38 92 LEU A C 1
ATOM 723 O O . LEU A 1 92 ? 5.892 4.069 -11.580 1.00 83.38 92 LEU A O 1
ATOM 727 N N . LEU A 1 93 ? 7.604 2.953 -12.525 1.00 87.19 93 LEU A N 1
ATOM 728 C CA . LEU A 1 93 ? 7.817 2.055 -11.397 1.00 87.19 93 LEU A CA 1
ATOM 729 C C . LEU A 1 93 ? 8.159 2.858 -10.137 1.00 87.19 93 LEU A C 1
ATOM 731 O O . LEU A 1 93 ? 7.579 2.620 -9.085 1.00 87.19 93 LEU A O 1
ATOM 735 N N . GLN A 1 94 ? 9.035 3.862 -10.231 1.00 86.19 94 GLN A N 1
ATOM 736 C CA . GLN A 1 94 ? 9.372 4.714 -9.088 1.00 86.19 94 GLN A CA 1
ATOM 737 C C . GLN A 1 94 ? 8.170 5.500 -8.552 1.00 86.19 94 GLN A C 1
ATOM 739 O O . GLN A 1 94 ? 8.010 5.605 -7.330 1.00 86.19 94 GLN A O 1
ATOM 744 N N . LEU A 1 95 ? 7.307 6.017 -9.430 1.00 87.06 95 LEU A N 1
ATOM 745 C CA . LEU A 1 95 ? 6.054 6.655 -9.021 1.00 87.06 95 LEU A CA 1
ATOM 746 C C . LEU A 1 95 ? 5.130 5.653 -8.313 1.00 87.06 95 LEU A C 1
ATOM 748 O O . LEU A 1 95 ? 4.619 5.958 -7.236 1.00 87.06 95 LEU A O 1
ATOM 752 N N . ALA A 1 96 ? 5.002 4.433 -8.840 1.00 89.88 96 ALA A N 1
ATOM 753 C CA . ALA A 1 96 ? 4.192 3.375 -8.241 1.00 89.88 96 ALA A CA 1
ATOM 754 C C . ALA A 1 96 ? 4.692 2.950 -6.857 1.00 89.88 96 ALA A C 1
ATOM 756 O O . ALA A 1 96 ? 3.917 2.885 -5.904 1.00 89.88 96 ALA A O 1
ATOM 757 N N . LEU A 1 97 ? 6.000 2.731 -6.711 1.00 90.56 97 LEU A N 1
ATOM 758 C CA . LEU A 1 97 ? 6.615 2.385 -5.429 1.00 90.56 97 LEU A CA 1
ATOM 759 C C . LEU A 1 97 ? 6.463 3.524 -4.413 1.00 90.56 97 LEU A C 1
ATOM 761 O O . LEU A 1 97 ? 6.193 3.280 -3.237 1.00 90.56 97 LEU A O 1
ATOM 765 N N . THR A 1 98 ? 6.584 4.776 -4.861 1.00 90.75 98 THR A N 1
ATOM 766 C CA . THR A 1 98 ? 6.358 5.951 -4.008 1.00 90.75 98 THR A CA 1
ATOM 767 C C . THR A 1 98 ? 4.907 6.009 -3.532 1.00 90.75 98 THR A C 1
ATOM 769 O O . THR A 1 98 ? 4.660 6.180 -2.336 1.00 90.75 98 THR A O 1
ATOM 772 N N . GLN A 1 99 ? 3.948 5.810 -4.438 1.00 90.62 99 GLN A N 1
ATOM 773 C CA . GLN A 1 99 ? 2.524 5.797 -4.116 1.00 90.62 99 GLN A CA 1
ATOM 774 C C . GLN A 1 99 ? 2.165 4.642 -3.170 1.00 90.62 99 GLN A C 1
ATOM 776 O O . GLN A 1 99 ? 1.417 4.837 -2.211 1.00 90.62 99 GLN A O 1
ATOM 781 N N . LEU A 1 100 ? 2.756 3.460 -3.365 1.00 91.94 100 LEU A N 1
ATOM 782 C CA . LEU A 1 100 ? 2.597 2.321 -2.463 1.00 91.94 100 LEU A CA 1
ATOM 783 C C . LEU A 1 100 ? 3.065 2.650 -1.041 1.00 91.94 100 LEU A C 1
ATOM 785 O O . LEU A 1 100 ? 2.354 2.355 -0.083 1.00 91.94 100 LEU A O 1
ATOM 789 N N . VAL A 1 101 ? 4.230 3.287 -0.881 1.00 92.25 101 VAL A N 1
ATOM 790 C CA . VAL A 1 101 ? 4.738 3.694 0.443 1.00 92.25 101 VAL A CA 1
ATOM 791 C C . VAL A 1 101 ? 3.796 4.697 1.108 1.00 92.25 101 VAL A C 1
ATOM 793 O O . VAL A 1 101 ? 3.554 4.616 2.315 1.00 92.25 101 VAL A O 1
ATOM 796 N N . GLN A 1 102 ? 3.222 5.628 0.343 1.00 91.88 102 GLN A N 1
ATOM 797 C CA . GLN A 1 102 ? 2.217 6.553 0.870 1.00 91.88 102 GLN A CA 1
ATOM 798 C C . GLN A 1 102 ? 0.965 5.807 1.344 1.00 91.88 102 GLN A C 1
ATOM 800 O O . GLN A 1 102 ? 0.544 6.002 2.486 1.00 91.88 102 GLN A O 1
ATOM 805 N N . TYR A 1 103 ? 0.414 4.909 0.521 1.00 93.69 103 TYR A N 1
ATOM 806 C CA . TYR A 1 103 ? -0.735 4.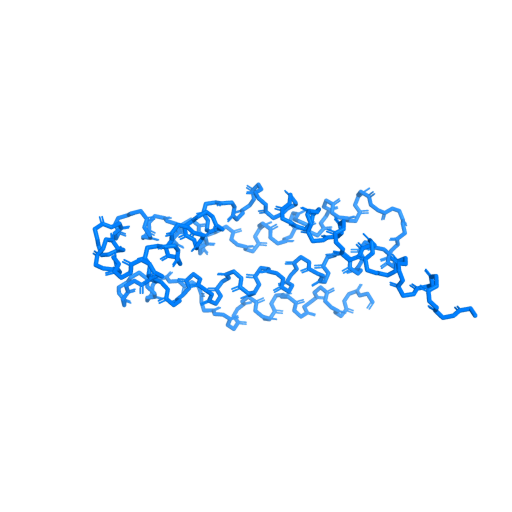084 0.899 1.00 93.69 103 TYR A CA 1
ATOM 807 C C . TYR A 1 103 ? -0.444 3.210 2.119 1.00 93.69 103 TYR A C 1
ATOM 809 O O . TYR A 1 103 ? -1.259 3.170 3.034 1.00 93.69 103 TYR A O 1
ATOM 817 N N . TYR A 1 104 ? 0.733 2.590 2.196 1.00 94.56 104 TYR A N 1
ATOM 818 C CA . TYR A 1 104 ? 1.164 1.812 3.357 1.00 94.56 104 TYR A CA 1
ATOM 819 C C . TYR A 1 104 ? 1.174 2.657 4.640 1.00 94.56 104 TYR A C 1
ATOM 821 O O . TYR A 1 104 ? 0.659 2.236 5.675 1.00 94.56 104 TYR A O 1
ATOM 829 N N . ASN A 1 105 ? 1.735 3.869 4.587 1.00 94.12 105 ASN A N 1
ATOM 830 C CA . ASN A 1 105 ? 1.801 4.748 5.755 1.00 94.12 105 ASN A CA 1
ATOM 831 C C . ASN A 1 105 ? 0.407 5.178 6.221 1.00 94.12 105 ASN A C 1
ATOM 833 O O . ASN A 1 105 ? 0.139 5.198 7.423 1.00 94.12 105 ASN A O 1
ATOM 837 N N . ARG A 1 106 ? -0.483 5.508 5.279 1.00 94.38 106 ARG A N 1
ATOM 838 C CA . ARG A 1 106 ? -1.880 5.862 5.570 1.00 94.38 106 ARG A CA 1
ATOM 839 C C . ARG A 1 106 ? -2.632 4.658 6.134 1.00 94.38 106 ARG A C 1
ATOM 841 O O . ARG A 1 106 ? -3.266 4.778 7.175 1.00 94.38 106 ARG A O 1
ATOM 848 N N . PHE A 1 107 ? -2.451 3.480 5.539 1.00 95.06 107 PHE A N 1
ATOM 849 C CA . PHE A 1 107 ? -3.002 2.219 6.029 1.00 95.06 107 PHE A CA 1
ATOM 850 C C . PHE A 1 107 ? -2.574 1.966 7.474 1.00 95.06 107 PHE A C 1
ATOM 852 O O . PHE A 1 107 ? -3.420 1.860 8.353 1.00 95.06 107 PHE A O 1
ATOM 859 N N . SER A 1 108 ? -1.270 2.013 7.758 1.00 93.56 108 SER A N 1
ATOM 860 C CA . SER A 1 108 ? -0.714 1.794 9.098 1.00 93.56 108 SER A CA 1
ATOM 861 C C . SER A 1 108 ? -1.229 2.774 10.164 1.00 93.56 108 SER A C 1
ATOM 863 O O . SER A 1 108 ? -1.259 2.428 11.346 1.00 93.56 108 SER A O 1
ATOM 865 N N . LYS A 1 109 ? -1.630 3.994 9.776 1.00 92.88 109 LYS A N 1
ATOM 866 C CA . LYS A 1 109 ? -2.242 4.983 10.682 1.00 92.88 109 LYS A CA 1
ATOM 867 C C . LYS A 1 109 ? -3.707 4.682 11.004 1.00 92.88 109 LYS A C 1
ATOM 869 O O . LYS A 1 109 ? -4.163 5.058 12.076 1.00 92.88 109 LYS A O 1
ATOM 874 N N . LEU A 1 110 ? -4.422 4.027 10.093 1.00 91.75 110 LEU A N 1
ATOM 875 C CA . LEU A 1 110 ? -5.843 3.688 10.237 1.00 91.75 110 LEU A CA 1
ATOM 876 C C . LEU A 1 110 ? -6.069 2.343 10.943 1.00 91.75 110 LEU A C 1
ATOM 878 O O . LEU A 1 110 ? -7.187 2.041 11.354 1.00 91.75 110 LEU A O 1
ATOM 882 N N . LEU A 1 111 ? -5.024 1.523 11.068 1.00 92.44 111 LEU A N 1
ATOM 883 C CA . LEU A 1 111 ? -5.090 0.226 11.734 1.00 92.44 111 LEU A CA 1
ATOM 884 C C . LEU A 1 111 ? -5.194 0.351 13.257 1.00 92.44 111 LEU A C 1
ATOM 886 O O . LEU A 1 111 ? -4.579 1.217 13.881 1.00 92.44 111 LEU A O 1
ATOM 890 N N . THR A 1 112 ? -5.902 -0.603 13.868 1.00 89.62 112 THR A N 1
ATOM 891 C CA . THR A 1 112 ? -5.851 -0.818 15.319 1.00 89.62 112 THR A CA 1
ATOM 892 C C . THR A 1 112 ? -4.445 -1.277 15.736 1.00 89.62 112 THR A C 1
ATOM 894 O O . THR A 1 112 ? -3.714 -1.842 14.914 1.00 89.62 112 THR A O 1
ATOM 897 N N . PRO A 1 113 ? -4.035 -1.091 17.007 1.00 88.88 113 PRO A N 1
ATOM 898 C CA . PRO A 1 113 ? -2.732 -1.558 17.488 1.00 88.88 113 PRO A CA 1
ATOM 899 C C . PRO A 1 113 ? -2.489 -3.052 17.227 1.00 88.88 113 PRO A C 1
ATOM 901 O O . PRO A 1 113 ? -1.390 -3.438 16.834 1.00 88.88 113 PRO A O 1
ATOM 904 N N . ASN A 1 114 ? -3.533 -3.871 17.377 1.00 89.12 114 ASN A N 1
ATOM 905 C CA . ASN A 1 114 ? -3.493 -5.306 17.112 1.00 89.12 114 ASN A CA 1
ATOM 906 C C . ASN A 1 114 ? -3.228 -5.613 15.628 1.00 89.12 114 ASN A C 1
ATOM 908 O O . ASN A 1 114 ? -2.309 -6.362 15.303 1.00 89.12 114 ASN A O 1
ATOM 912 N N . ALA A 1 115 ? -3.972 -4.983 14.713 1.00 90.62 115 ALA A N 1
ATOM 913 C CA . ALA A 1 115 ? -3.755 -5.172 13.280 1.00 90.62 115 ALA A CA 1
ATOM 914 C C . ALA A 1 115 ? -2.386 -4.638 12.829 1.00 90.62 115 ALA A C 1
ATOM 916 O O . ALA A 1 115 ? -1.690 -5.278 12.046 1.00 90.62 115 ALA A O 1
ATOM 917 N N . LYS A 1 116 ? -1.943 -3.503 13.378 1.00 90.75 116 LYS A N 1
ATOM 918 C CA . LYS A 1 116 ? -0.631 -2.921 13.078 1.00 90.75 116 LYS A CA 1
ATOM 919 C C . LYS A 1 116 ? 0.531 -3.824 13.499 1.00 90.75 116 LYS A C 1
ATOM 921 O O . LYS A 1 116 ? 1.540 -3.846 12.803 1.00 90.75 116 LYS A O 1
ATOM 926 N N . ALA A 1 117 ? 0.394 -4.583 14.588 1.00 91.19 117 ALA A N 1
ATOM 927 C CA . ALA A 1 117 ? 1.420 -5.526 15.039 1.00 91.19 117 ALA A CA 1
ATOM 928 C C . ALA A 1 117 ? 1.660 -6.684 14.050 1.00 91.19 117 ALA A C 1
ATOM 930 O O . ALA A 1 117 ? 2.746 -7.256 14.031 1.00 91.19 117 ALA A O 1
ATOM 931 N N . GLN A 1 118 ? 0.668 -7.010 13.217 1.00 91.94 118 GLN A N 1
ATOM 932 C CA . GLN A 1 118 ? 0.748 -8.073 12.205 1.00 91.94 118 GLN A CA 1
ATOM 933 C C . GLN A 1 118 ? 1.152 -7.545 10.817 1.00 91.94 118 GLN A C 1
ATOM 935 O O . GLN A 1 118 ? 1.364 -8.317 9.875 1.00 91.94 118 GLN A O 1
ATOM 940 N N . LEU A 1 119 ? 1.248 -6.221 10.670 1.00 94.06 119 LEU A N 1
ATOM 941 C CA . LEU A 1 119 ? 1.651 -5.585 9.427 1.00 94.06 119 LEU A CA 1
ATOM 942 C C . LEU A 1 119 ? 3.153 -5.747 9.217 1.00 94.06 119 LEU A C 1
ATOM 944 O O . LEU A 1 119 ? 3.959 -5.497 10.112 1.00 94.06 119 LEU A O 1
ATOM 948 N N . THR A 1 120 ? 3.525 -6.140 8.001 1.00 94.00 120 THR A N 1
ATOM 949 C CA . THR A 1 120 ? 4.928 -6.242 7.601 1.00 94.00 120 THR A CA 1
ATOM 950 C C . THR A 1 120 ? 5.649 -4.938 7.882 1.00 94.00 120 THR A C 1
ATOM 952 O O . THR 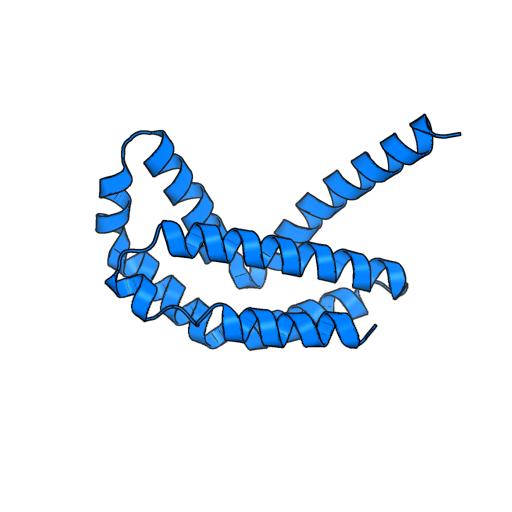A 1 120 ? 5.212 -3.879 7.446 1.00 94.00 120 THR A O 1
ATOM 955 N N . ASN A 1 121 ? 6.787 -5.027 8.570 1.00 93.19 121 ASN A N 1
ATOM 956 C CA . ASN A 1 121 ? 7.583 -3.862 8.910 1.00 93.19 121 ASN A CA 1
ATOM 957 C C . ASN A 1 121 ? 7.986 -3.076 7.649 1.00 93.19 121 ASN A C 1
ATOM 959 O O . ASN A 1 121 ? 8.558 -3.634 6.708 1.00 93.19 121 ASN A O 1
ATOM 963 N N . ILE A 1 122 ? 7.751 -1.761 7.674 1.00 92.19 122 ILE A N 1
ATOM 964 C CA . ILE A 1 122 ? 8.083 -0.846 6.579 1.00 92.19 122 ILE A CA 1
ATOM 965 C C . ILE A 1 122 ? 9.550 -0.945 6.146 1.00 92.19 122 ILE A C 1
ATOM 967 O O . ILE A 1 122 ? 9.851 -0.761 4.972 1.00 92.19 122 ILE A O 1
ATOM 971 N N . HIS A 1 123 ? 10.470 -1.287 7.053 1.00 91.06 123 HIS A N 1
ATOM 972 C CA . HIS A 1 123 ? 11.878 -1.471 6.715 1.00 91.06 123 HIS A CA 1
ATOM 973 C C . HIS A 1 123 ? 12.096 -2.586 5.688 1.00 91.06 123 HIS A C 1
ATOM 975 O O . HIS A 1 123 ? 12.901 -2.398 4.778 1.00 91.06 123 HIS A O 1
ATOM 981 N N . HIS A 1 124 ? 11.360 -3.699 5.767 1.00 92.31 124 HIS A N 1
ATOM 982 C CA . HIS A 1 124 ? 11.460 -4.774 4.773 1.00 92.31 124 HIS A CA 1
ATOM 983 C C . HIS A 1 124 ? 11.002 -4.295 3.393 1.00 92.31 124 HIS A C 1
ATOM 985 O O . HIS A 1 124 ? 11.688 -4.528 2.399 1.00 92.31 124 HIS A O 1
ATOM 991 N N . ILE A 1 125 ? 9.899 -3.544 3.350 1.00 91.62 125 ILE A N 1
ATOM 992 C CA . ILE A 1 125 ? 9.363 -2.958 2.117 1.00 91.62 125 ILE A CA 1
ATOM 993 C C . ILE A 1 125 ? 10.375 -1.975 1.519 1.00 91.62 125 ILE A C 1
ATOM 995 O O . ILE A 1 125 ? 10.695 -2.048 0.338 1.00 91.62 125 ILE A O 1
ATOM 999 N N . MET A 1 126 ? 10.935 -1.085 2.340 1.00 91.50 126 MET A N 1
ATOM 1000 C CA . MET A 1 126 ? 11.908 -0.087 1.893 1.00 91.50 126 MET A CA 1
ATOM 1001 C C . MET A 1 126 ? 13.214 -0.711 1.396 1.00 91.50 126 MET A C 1
ATOM 1003 O O . MET A 1 126 ? 13.805 -0.194 0.449 1.00 91.50 126 MET A O 1
ATOM 1007 N N . VAL A 1 127 ? 13.684 -1.799 2.016 1.00 92.00 127 VAL A N 1
ATOM 1008 C CA . VAL A 1 127 ? 14.859 -2.546 1.538 1.00 92.00 127 VAL A CA 1
ATOM 1009 C C . VAL A 1 127 ? 14.584 -3.161 0.168 1.00 92.00 127 VAL A C 1
ATOM 1011 O O . VAL A 1 127 ? 15.436 -3.055 -0.711 1.00 92.00 127 VAL A O 1
ATOM 1014 N N . GLU A 1 128 ? 13.401 -3.738 -0.045 1.00 90.12 128 GLU A N 1
ATOM 1015 C CA . GLU A 1 128 ? 13.028 -4.303 -1.345 1.00 90.12 128 GLU A CA 1
ATOM 1016 C C . GLU A 1 128 ? 12.905 -3.211 -2.418 1.00 90.12 128 GLU A C 1
ATOM 1018 O O . GLU A 1 128 ? 13.526 -3.310 -3.471 1.00 90.12 128 GLU A O 1
ATOM 1023 N N . ILE A 1 129 ? 12.225 -2.100 -2.106 1.00 89.00 129 ILE A N 1
ATOM 1024 C CA . ILE A 1 129 ? 12.088 -0.934 -2.997 1.00 89.00 129 ILE A CA 1
ATOM 1025 C C . ILE A 1 129 ? 13.448 -0.392 -3.446 1.00 89.00 129 ILE A C 1
ATOM 1027 O O . ILE A 1 129 ? 13.619 -0.007 -4.604 1.00 89.00 129 ILE A O 1
ATOM 1031 N N . LYS A 1 130 ? 14.435 -0.364 -2.542 1.00 86.44 130 LYS A N 1
ATOM 1032 C CA . LYS A 1 130 ? 15.791 0.094 -2.870 1.00 86.44 130 LYS A CA 1
ATOM 1033 C C . LYS A 1 130 ? 16.463 -0.773 -3.931 1.00 86.44 130 LYS A C 1
ATOM 1035 O O . LYS A 1 130 ? 17.205 -0.223 -4.735 1.00 86.44 130 LYS A O 1
ATOM 1040 N N . LYS A 1 131 ? 16.184 -2.079 -3.995 1.00 86.38 131 LYS A N 1
ATOM 1041 C CA . LYS A 1 131 ? 16.743 -2.948 -5.044 1.00 86.38 131 LYS A CA 1
ATOM 1042 C C . LYS A 1 131 ? 16.288 -2.490 -6.426 1.00 86.38 131 LYS A C 1
ATOM 1044 O O . LYS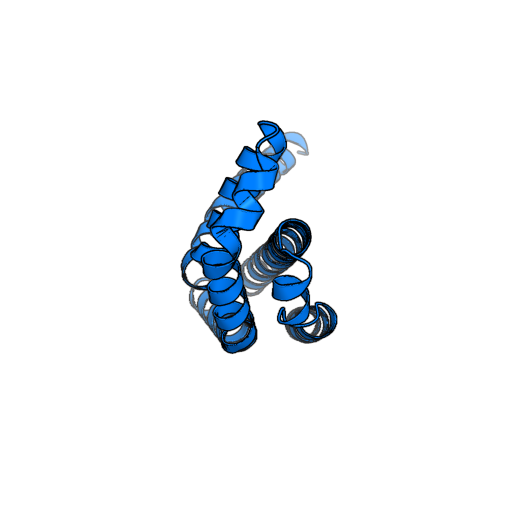 A 1 131 ? 17.105 -2.359 -7.326 1.00 86.38 131 LYS A O 1
ATOM 1049 N N . TYR A 1 132 ? 15.013 -2.133 -6.569 1.00 80.81 132 TYR A N 1
ATOM 1050 C CA . TYR A 1 132 ? 14.461 -1.644 -7.836 1.00 80.81 132 TYR A CA 1
ATOM 1051 C C . TYR A 1 132 ? 14.956 -0.245 -8.227 1.00 80.81 132 TYR A C 1
ATOM 1053 O O . TYR A 1 132 ? 14.845 0.126 -9.388 1.00 80.81 132 TYR A O 1
ATOM 1061 N N . LYS A 1 133 ? 15.506 0.534 -7.283 1.00 67.38 133 LYS A N 1
ATOM 1062 C CA . LYS A 1 133 ? 16.189 1.806 -7.576 1.00 67.38 133 LYS A CA 1
ATOM 1063 C C . LYS A 1 133 ? 17.616 1.615 -8.083 1.00 67.38 133 LYS A C 1
ATOM 1065 O O . LYS A 1 133 ? 18.055 2.410 -8.894 1.00 67.38 133 LYS A O 1
ATOM 1070 N N . THR A 1 134 ? 18.332 0.612 -7.578 1.00 57.12 134 THR A N 1
ATOM 1071 C CA . THR A 1 134 ? 19.739 0.363 -7.941 1.00 57.12 134 THR A CA 1
ATOM 1072 C C . THR A 1 134 ? 19.881 -0.465 -9.221 1.00 57.12 134 THR A C 1
ATOM 1074 O O . THR A 1 134 ? 20.941 -0.468 -9.833 1.00 57.12 134 THR A O 1
ATOM 1077 N N . ASN A 1 135 ? 18.825 -1.173 -9.628 1.00 50.38 135 ASN A N 1
ATOM 1078 C CA . ASN A 1 135 ? 18.817 -2.011 -10.829 1.00 50.38 135 ASN A CA 1
ATOM 1079 C C . ASN A 1 135 ? 18.615 -1.228 -12.148 1.00 50.38 135 ASN A C 1
ATOM 1081 O O . ASN A 1 135 ? 18.479 -1.867 -13.190 1.00 50.38 135 ASN A O 1
ATOM 1085 N N . PHE A 1 136 ? 18.590 0.114 -12.115 1.00 43.88 136 PHE A N 1
ATOM 1086 C CA . PHE A 1 136 ? 18.454 0.993 -13.285 1.00 43.88 136 PHE A CA 1
ATOM 1087 C C . PHE A 1 136 ? 19.419 2.174 -13.230 1.00 43.88 136 PHE A C 1
ATOM 1089 O O . PHE A 1 136 ? 19.512 2.803 -12.152 1.00 43.88 136 PHE A O 1
#

Secondary structure (DSSP, 8-state):
--HHHHHHHHHHHHHHHHHHHHHHHHHHHHHHHHHHHHHHHHHTT-THHHHHTHHHHHHHHHHHHHHHHHHHHHHHHHHHHH-SSHHHHHHHHHHHHHHHHHHHHHHHHHS-HHHHHTSPPHHHHHHHHHHHHHT-

Radius of gyration: 16.68 Å; chains: 1; bounding box: 36×40×42 Å

Organism: NCBI:txid320908

InterPro domains:
  IPR007258 Vps52 [PTHR14190] (2-135)

Foldseek 3Di:
DVPVVVVVVVVVVVVLVVVLCVLCCVQCVLLLVCLVVQVVCVVVVNLVVLVVCQVSLLVSQQSCQVCVLVSLVVSLVVLCVVDVDPVNSLVSNLVNLVVVLVSVVSSLVSHDPVSNVSHDDVVVSVVSSVVSVVVD